Protein AF-A0A3A0F5I5-F1 (afdb_monomer)

Sequence (71 aa):
PCLRACPVGAYGGAGLDAAACVAHLATARGEACFDAACLARAACPVGAAHRYPRAAARFHLGAFFRAVREQ

Structure (mmCIF, N/CA/C/O backbone):
data_AF-A0A3A0F5I5-F1
#
_entry.id   AF-A0A3A0F5I5-F1
#
loop_
_atom_site.group_PDB
_atom_site.id
_atom_site.type_symbol
_atom_site.label_atom_id
_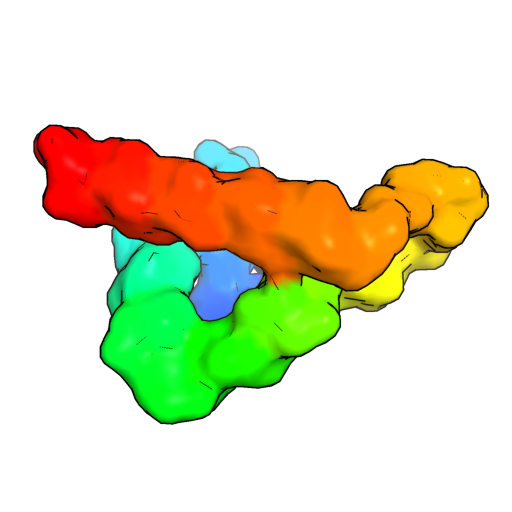atom_site.label_alt_id
_atom_site.label_comp_id
_atom_site.label_asym_id
_atom_site.label_entity_id
_atom_site.label_seq_id
_atom_site.pdbx_PDB_ins_code
_atom_site.Cartn_x
_atom_site.Cartn_y
_atom_site.Cartn_z
_atom_site.occupancy
_atom_site.B_iso_or_equiv
_atom_site.auth_seq_id
_atom_site.auth_comp_id
_atom_site.auth_asym_id
_atom_site.auth_atom_id
_atom_site.pdbx_PDB_model_num
ATOM 1 N N . PRO A 1 1 ? -6.218 3.542 -14.228 1.00 81.50 1 PRO A N 1
ATOM 2 C CA . PRO A 1 1 ? -6.382 2.073 -14.045 1.00 81.50 1 PRO A CA 1
ATOM 3 C C . PRO A 1 1 ? -5.807 1.579 -12.707 1.00 81.50 1 PRO A C 1
ATOM 5 O O . PRO A 1 1 ? -6.538 0.977 -11.935 1.00 81.50 1 PRO A O 1
ATOM 8 N N . CYS A 1 2 ? -4.544 1.887 -12.394 1.00 93.31 2 CYS A N 1
ATOM 9 C CA . CYS A 1 2 ? -3.866 1.402 -11.185 1.00 93.31 2 CYS A CA 1
ATOM 10 C C . CYS A 1 2 ? -4.430 1.944 -9.862 1.00 93.31 2 CYS A C 1
ATOM 12 O O . CYS A 1 2 ? -4.532 1.197 -8.899 1.00 93.31 2 CYS A O 1
ATOM 14 N N . LEU A 1 3 ? -4.892 3.197 -9.824 1.00 93.00 3 LEU A N 1
ATOM 15 C CA . LEU A 1 3 ? -5.535 3.775 -8.633 1.00 93.00 3 LEU A CA 1
ATOM 16 C C . LEU A 1 3 ? -6.796 3.003 -8.204 1.00 93.00 3 LEU A C 1
ATOM 18 O O . LEU A 1 3 ? -7.072 2.878 -7.015 1.00 93.00 3 LEU A O 1
ATOM 22 N N . ARG A 1 4 ? -7.516 2.410 -9.168 1.00 93.88 4 ARG A N 1
ATOM 23 C CA . ARG A 1 4 ? -8.706 1.581 -8.913 1.00 93.88 4 ARG A CA 1
ATOM 24 C C . ARG A 1 4 ? -8.377 0.207 -8.319 1.00 93.88 4 ARG A C 1
ATOM 26 O O . ARG A 1 4 ? -9.285 -0.467 -7.857 1.00 93.88 4 ARG A O 1
ATOM 33 N N . ALA A 1 5 ? -7.107 -0.206 -8.317 1.00 95.06 5 ALA A N 1
ATOM 34 C CA . ALA A 1 5 ? -6.672 -1.427 -7.637 1.00 95.06 5 ALA A CA 1
ATOM 35 C C . ALA A 1 5 ? -6.538 -1.240 -6.114 1.00 95.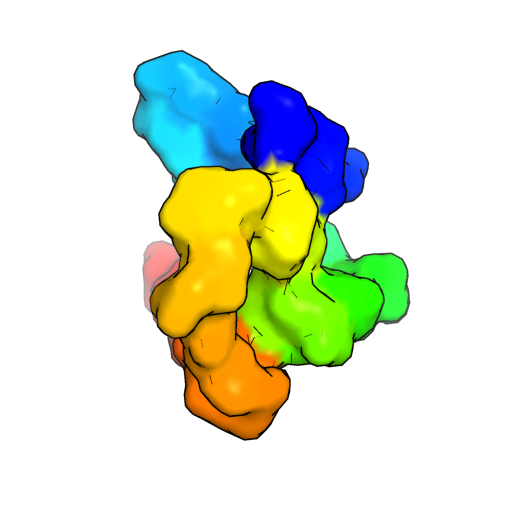06 5 ALA A C 1
ATOM 37 O O . ALA A 1 5 ? -6.279 -2.207 -5.401 1.00 95.06 5 ALA A O 1
ATOM 38 N N . CYS A 1 6 ? -6.696 -0.014 -5.597 1.00 96.75 6 CYS A N 1
ATOM 39 C CA . CYS A 1 6 ? -6.827 0.209 -4.163 1.00 96.75 6 CYS A CA 1
ATOM 40 C C . CYS A 1 6 ? -8.190 -0.327 -3.679 1.00 96.75 6 CYS A C 1
ATOM 42 O O . CYS A 1 6 ? -9.219 0.178 -4.131 1.00 96.75 6 CYS A O 1
ATOM 44 N N . PRO A 1 7 ? -8.228 -1.291 -2.740 1.00 96.25 7 PRO A N 1
ATOM 45 C CA . PRO A 1 7 ? -9.465 -1.964 -2.329 1.00 96.25 7 PRO A CA 1
ATOM 46 C C . PRO A 1 7 ? -10.454 -1.055 -1.588 1.00 96.25 7 PRO A C 1
ATOM 48 O O . PRO A 1 7 ? -11.635 -1.373 -1.514 1.00 96.25 7 PRO A O 1
ATOM 51 N N . VAL A 1 8 ? -9.980 0.070 -1.051 1.00 97.31 8 VAL A N 1
ATOM 52 C CA . VAL A 1 8 ? -10.814 1.071 -0.368 1.00 97.31 8 VAL A CA 1
ATOM 53 C C . VAL A 1 8 ? -10.958 2.364 -1.163 1.00 97.31 8 VAL A C 1
ATOM 55 O O . VAL A 1 8 ? -11.477 3.343 -0.646 1.00 97.31 8 VAL A O 1
ATOM 58 N N . GLY A 1 9 ? -10.480 2.393 -2.413 1.00 96.25 9 GLY A N 1
ATOM 59 C CA . GLY A 1 9 ? -10.598 3.579 -3.259 1.00 96.25 9 GLY A CA 1
ATOM 60 C C . GLY A 1 9 ? -9.924 4.826 -2.677 1.00 96.25 9 GLY A C 1
ATOM 61 O O . GLY A 1 9 ? -10.379 5.929 -2.946 1.00 96.25 9 GLY A O 1
ATOM 62 N N . ALA A 1 10 ? -8.836 4.671 -1.911 1.00 96.62 10 ALA A N 1
ATOM 63 C CA . ALA A 1 10 ? -8.201 5.773 -1.178 1.00 96.62 10 ALA A CA 1
ATOM 64 C C . ALA A 1 10 ? -7.596 6.874 -2.071 1.00 96.62 10 ALA A C 1
ATOM 66 O O . ALA A 1 10 ? -7.167 7.899 -1.563 1.00 96.62 10 ALA A O 1
ATOM 67 N N . TYR A 1 11 ? -7.514 6.681 -3.388 1.00 94.56 11 TYR A N 1
ATOM 68 C CA . TYR A 1 11 ? -6.973 7.679 -4.309 1.00 94.56 11 TYR A CA 1
ATOM 69 C C . TYR A 1 11 ? -8.105 8.433 -5.010 1.00 94.56 11 TYR A C 1
ATOM 71 O O . TYR A 1 11 ? -8.833 7.847 -5.815 1.00 94.56 11 TYR A O 1
ATOM 79 N N . GLY A 1 12 ? -8.200 9.738 -4.755 1.00 88.69 12 GLY A N 1
ATOM 80 C CA . GLY A 1 12 ? -9.178 10.641 -5.363 1.00 88.69 12 GLY A CA 1
ATOM 81 C C . GLY A 1 12 ? -8.554 11.941 -5.878 1.00 88.69 12 GLY A C 1
ATOM 82 O O . GLY A 1 12 ? -7.338 12.120 -5.857 1.00 88.69 12 GLY A O 1
ATOM 83 N N . GLY A 1 13 ? -9.396 12.874 -6.336 1.00 87.44 13 GLY A N 1
ATOM 84 C CA . GLY A 1 13 ? -8.949 14.167 -6.880 1.00 87.44 13 GLY A CA 1
ATOM 85 C C . GLY A 1 13 ? -8.221 15.068 -5.871 1.00 87.44 13 GLY A C 1
ATOM 86 O O . GLY A 1 13 ? -7.446 15.925 -6.277 1.00 87.44 13 GLY A O 1
ATOM 87 N N . ALA A 1 14 ? -8.425 14.839 -4.571 1.00 88.06 14 ALA A N 1
ATOM 88 C CA . ALA A 1 14 ? -7.747 15.545 -3.482 1.00 88.06 14 ALA A CA 1
ATOM 89 C C . ALA A 1 14 ? -6.456 14.848 -3.001 1.00 88.06 14 ALA A C 1
ATOM 91 O O . ALA A 1 14 ? -5.813 15.322 -2.069 1.00 88.06 14 ALA A O 1
ATOM 92 N N . GLY A 1 15 ? -6.071 13.723 -3.616 1.00 91.50 15 GLY A N 1
ATOM 93 C CA . GLY A 1 15 ? -4.906 12.933 -3.220 1.00 91.50 15 GLY A CA 1
ATOM 94 C C . GLY A 1 15 ? -5.272 11.612 -2.540 1.00 91.50 15 GLY A C 1
ATOM 95 O O . GLY A 1 15 ? -6.256 10.965 -2.903 1.00 91.50 15 GLY A O 1
ATOM 96 N N . LEU A 1 16 ? -4.418 11.180 -1.607 1.00 94.25 16 LEU A N 1
ATOM 97 C CA . LEU A 1 16 ? -4.578 9.938 -0.851 1.00 94.25 16 LEU A CA 1
ATOM 98 C C . LEU A 1 16 ? -5.374 10.196 0.435 1.00 94.25 16 LEU A C 1
ATOM 100 O O . LEU A 1 16 ? -4.907 10.924 1.307 1.00 94.25 16 LEU A O 1
ATOM 104 N N . ASP A 1 17 ? -6.508 9.520 0.591 1.00 96.94 17 ASP A N 1
ATOM 105 C CA . ASP A 1 17 ? -7.192 9.358 1.872 1.00 96.94 17 ASP A CA 1
ATOM 106 C C . ASP A 1 17 ? -6.374 8.410 2.764 1.00 96.94 17 ASP A C 1
ATOM 108 O O . ASP A 1 17 ? -6.498 7.178 2.731 1.00 96.94 17 ASP A O 1
ATOM 112 N N . ALA A 1 18 ? -5.455 9.007 3.523 1.00 96.12 18 ALA A N 1
ATOM 113 C CA . ALA A 1 18 ? -4.553 8.277 4.397 1.00 96.12 18 ALA A CA 1
ATOM 114 C C . ALA A 1 18 ? -5.308 7.565 5.528 1.00 96.12 18 ALA A C 1
ATOM 116 O O . ALA A 1 18 ? -4.922 6.451 5.884 1.00 96.12 18 ALA A O 1
ATOM 117 N N . ALA A 1 19 ? -6.402 8.151 6.028 1.00 96.06 19 ALA A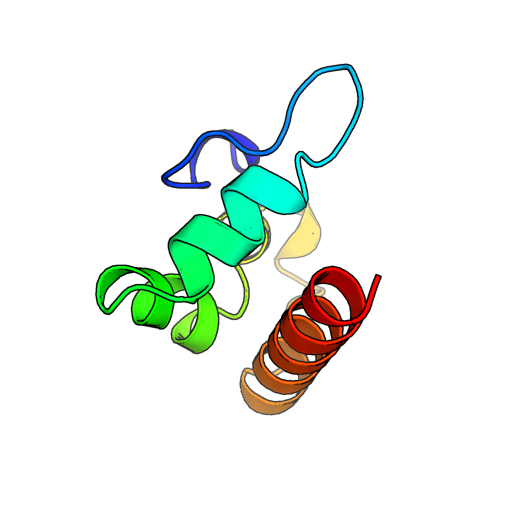 N 1
ATOM 118 C CA . ALA A 1 19 ? -7.213 7.582 7.099 1.00 96.06 19 ALA A CA 1
ATOM 119 C C . ALA A 1 19 ? -7.906 6.289 6.643 1.00 96.06 19 ALA A C 1
ATOM 121 O O . ALA A 1 19 ? -7.756 5.248 7.289 1.00 96.06 19 ALA A O 1
ATOM 122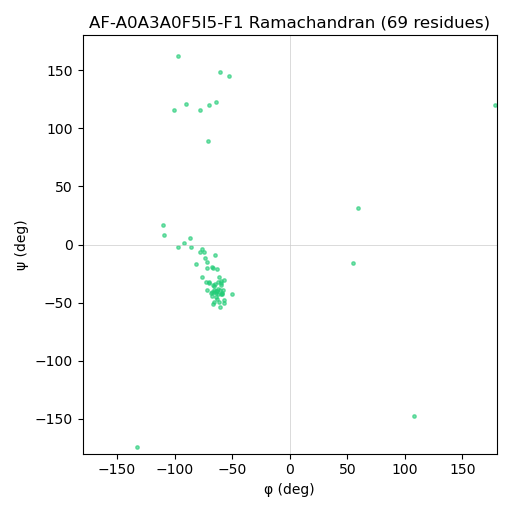 N N . ALA A 1 20 ? -8.579 6.309 5.487 1.00 96.88 20 ALA A N 1
ATOM 123 C CA . ALA A 1 20 ? -9.193 5.113 4.909 1.00 96.88 20 ALA A CA 1
ATOM 124 C C . ALA A 1 20 ? -8.147 4.035 4.574 1.00 96.88 20 ALA A C 1
ATOM 126 O O . ALA A 1 20 ? -8.373 2.842 4.802 1.00 96.88 20 ALA A O 1
ATOM 127 N N . CYS A 1 21 ? -6.976 4.448 4.074 1.00 97.56 21 CYS A N 1
ATOM 128 C CA . CYS A 1 21 ? -5.869 3.543 3.783 1.00 97.56 21 CYS A CA 1
ATOM 129 C C . CYS A 1 21 ? -5.382 2.815 5.046 1.00 97.56 21 CYS A C 1
ATOM 131 O O . CYS A 1 21 ? -5.357 1.582 5.068 1.00 97.56 21 CYS A O 1
ATOM 133 N N . VAL A 1 22 ? -5.034 3.537 6.118 1.00 97.44 22 VAL A N 1
ATOM 134 C CA . VAL A 1 22 ? -4.520 2.892 7.337 1.00 97.44 22 VAL A CA 1
ATOM 135 C C . VAL A 1 22 ? -5.581 2.098 8.086 1.00 97.44 22 VAL A C 1
ATOM 137 O O . VAL A 1 22 ? -5.255 1.047 8.635 1.00 97.44 22 VAL A O 1
ATOM 140 N N . ALA A 1 23 ? -6.848 2.520 8.047 1.00 97.56 23 ALA A N 1
ATOM 141 C CA . ALA A 1 23 ? -7.950 1.736 8.597 1.00 97.56 23 ALA A CA 1
ATOM 142 C C . ALA A 1 23 ? -8.039 0.356 7.923 1.00 97.56 23 ALA A C 1
ATOM 144 O O . ALA A 1 23 ? -8.187 -0.655 8.605 1.00 97.56 23 ALA A O 1
ATOM 145 N N . HIS A 1 24 ? -7.862 0.288 6.599 1.00 97.81 24 HIS A N 1
ATOM 146 C CA . HIS A 1 24 ? -7.803 -0.980 5.872 1.00 97.81 24 HIS A CA 1
ATOM 147 C C . HIS A 1 24 ? -6.556 -1.808 6.211 1.00 97.81 24 HIS A C 1
ATOM 149 O O . HIS A 1 24 ? -6.667 -3.017 6.430 1.00 97.81 24 HIS A O 1
ATOM 155 N N . LEU A 1 25 ? -5.381 -1.168 6.275 1.00 97.19 25 LEU A N 1
ATOM 156 C CA . LEU A 1 25 ? -4.109 -1.827 6.606 1.00 97.19 25 LEU A CA 1
ATOM 157 C C . LEU A 1 25 ? -4.110 -2.457 8.005 1.00 97.19 25 LEU A C 1
ATOM 159 O O . LEU A 1 25 ? -3.422 -3.448 8.215 1.00 97.19 25 LEU A O 1
ATOM 163 N N . ALA A 1 26 ? -4.895 -1.920 8.942 1.00 96.81 26 ALA A N 1
ATOM 164 C CA . ALA A 1 26 ? -5.051 -2.476 10.285 1.00 96.81 26 ALA A CA 1
ATOM 165 C C . ALA A 1 26 ? -5.921 -3.752 10.339 1.00 96.81 26 ALA A C 1
ATOM 167 O O . ALA A 1 26 ? -6.042 -4.366 11.398 1.00 96.81 26 ALA A O 1
ATOM 168 N N . THR A 1 27 ? -6.540 -4.158 9.227 1.00 97.19 27 THR A N 1
ATOM 169 C CA . THR A 1 27 ? -7.356 -5.380 9.141 1.00 97.19 27 THR A CA 1
ATOM 170 C C . THR A 1 27 ? -6.560 -6.553 8.573 1.00 97.19 27 THR A C 1
ATOM 172 O O . THR A 1 27 ? -5.586 -6.361 7.851 1.00 97.19 27 THR A O 1
ATOM 175 N N . ALA A 1 28 ? -7.046 -7.782 8.770 1.00 95.62 28 ALA A N 1
ATOM 176 C CA . ALA A 1 28 ? -6.457 -8.970 8.141 1.00 95.62 28 ALA A CA 1
ATOM 177 C C . ALA A 1 28 ? -6.416 -8.889 6.599 1.00 95.62 28 ALA A C 1
ATOM 179 O O . ALA A 1 28 ? -5.504 -9.417 5.969 1.00 95.62 28 ALA A O 1
ATOM 180 N N . ARG A 1 29 ? -7.376 -8.192 5.971 1.00 93.31 29 ARG A N 1
ATOM 181 C CA . ARG A 1 29 ? -7.398 -7.984 4.510 1.00 93.31 29 ARG A CA 1
ATOM 182 C C . ARG A 1 29 ? -6.309 -7.014 4.039 1.00 93.31 29 ARG A C 1
ATOM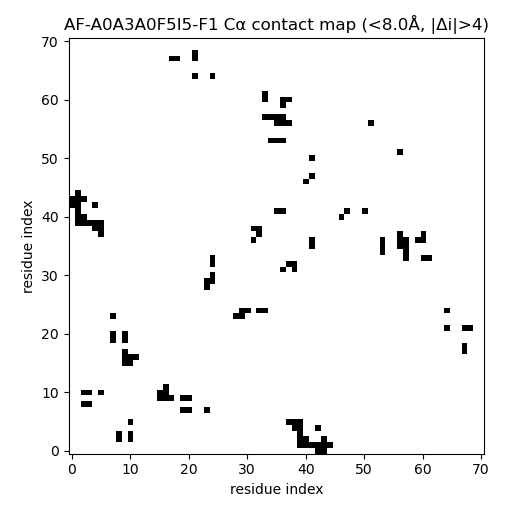 184 O O . ARG A 1 29 ? -5.942 -7.047 2.867 1.00 93.31 29 ARG A O 1
ATOM 191 N N . GLY A 1 30 ? -5.781 -6.193 4.945 1.00 94.25 30 GLY A N 1
ATOM 192 C CA . GLY A 1 30 ? -4.677 -5.276 4.692 1.00 94.25 30 GLY A CA 1
ATOM 193 C C . GLY A 1 30 ? -3.349 -5.974 4.396 1.00 94.25 30 GLY A C 1
ATOM 194 O O . GLY A 1 30 ? -2.493 -5.373 3.747 1.00 94.25 30 GLY A O 1
ATOM 195 N N . GLU A 1 31 ? -3.179 -7.246 4.778 1.00 93.25 31 GLU A N 1
ATOM 196 C CA . GLU A 1 31 ? -1.921 -7.975 4.551 1.00 93.25 31 GLU A CA 1
ATOM 197 C C . GLU A 1 31 ? -1.592 -8.116 3.059 1.00 93.25 31 GLU A C 1
ATOM 199 O O . GLU A 1 31 ? -0.436 -7.984 2.666 1.00 93.25 31 GLU A O 1
ATOM 204 N N . ALA A 1 32 ? -2.605 -8.227 2.193 1.00 93.19 32 ALA A N 1
ATOM 205 C CA . ALA A 1 32 ? -2.405 -8.225 0.742 1.00 93.19 32 ALA A CA 1
ATOM 206 C C . ALA A 1 32 ? -1.737 -6.927 0.241 1.00 93.19 32 ALA A C 1
ATOM 208 O O . ALA A 1 32 ? -0.939 -6.948 -0.701 1.00 93.19 32 ALA A O 1
ATOM 209 N N . CYS A 1 33 ? -2.023 -5.790 0.885 1.00 95.38 33 CYS A N 1
ATOM 210 C CA . CYS A 1 33 ? -1.341 -4.532 0.605 1.00 95.38 33 CYS A CA 1
ATOM 211 C C . CYS A 1 33 ? 0.095 -4.526 1.132 1.00 95.38 33 CYS A C 1
ATOM 213 O O . CYS A 1 33 ? 0.934 -3.919 0.478 1.00 95.38 33 CYS A O 1
ATOM 215 N N . PHE A 1 34 ? 0.406 -5.201 2.243 1.00 92.69 34 PHE A N 1
ATOM 216 C CA . PHE A 1 34 ? 1.782 -5.350 2.732 1.00 92.69 34 PHE A CA 1
ATOM 217 C C . PHE A 1 34 ? 2.620 -6.303 1.877 1.00 92.69 34 PHE A C 1
ATOM 219 O O . PHE A 1 34 ? 3.771 -5.986 1.572 1.00 92.69 34 PHE A O 1
ATOM 226 N N . ASP A 1 35 ? 2.045 -7.407 1.407 1.00 89.19 35 ASP A N 1
ATOM 227 C CA . ASP A 1 35 ? 2.723 -8.364 0.527 1.00 89.19 35 ASP A CA 1
ATOM 228 C C . ASP A 1 35 ? 3.049 -7.767 -0.839 1.00 89.19 35 ASP A C 1
ATOM 230 O O . ASP A 1 35 ? 4.142 -7.977 -1.377 1.00 89.19 35 ASP A O 1
ATOM 234 N N . ALA A 1 36 ? 2.117 -6.989 -1.390 1.00 85.69 36 ALA A N 1
ATOM 235 C CA . ALA A 1 36 ? 2.328 -6.214 -2.607 1.00 85.69 36 ALA A CA 1
ATOM 236 C C . ALA A 1 36 ? 2.975 -4.842 -2.343 1.00 85.69 36 ALA A C 1
ATOM 238 O O . ALA A 1 36 ? 3.197 -4.090 -3.293 1.00 85.69 36 ALA A O 1
ATOM 239 N N . ALA A 1 37 ? 3.222 -4.490 -1.074 1.00 84.12 37 ALA A N 1
ATOM 240 C CA . ALA A 1 37 ? 3.629 -3.180 -0.550 1.00 84.12 37 ALA A CA 1
ATOM 241 C C . ALA A 1 37 ? 2.746 -1.957 -0.892 1.00 84.12 37 ALA A C 1
ATOM 243 O O . ALA A 1 37 ? 2.888 -0.901 -0.287 1.00 84.12 37 ALA A O 1
ATOM 244 N N . CYS A 1 38 ? 1.863 -2.064 -1.879 1.00 93.19 38 CYS A N 1
ATOM 245 C CA . CYS A 1 38 ? 0.654 -1.281 -2.115 1.00 93.19 38 CYS A CA 1
ATOM 246 C C . CYS A 1 38 ? 0.058 -1.815 -3.423 1.00 93.19 38 CYS A C 1
ATOM 248 O O . CYS A 1 38 ? 0.705 -1.730 -4.471 1.00 93.19 38 CYS A O 1
ATOM 250 N N . LEU A 1 39 ? -1.176 -2.329 -3.396 1.00 94.25 39 LEU A N 1
ATOM 251 C CA . LEU A 1 39 ? -1.810 -2.916 -4.586 1.00 94.25 39 LEU A CA 1
ATOM 252 C C . LEU A 1 39 ? -1.935 -1.915 -5.747 1.00 94.25 39 LEU A C 1
ATOM 254 O O . LEU A 1 39 ? -1.728 -2.282 -6.903 1.00 94.25 39 LEU A O 1
ATOM 258 N N . ALA A 1 40 ? -2.170 -0.631 -5.453 1.00 94.56 40 ALA A N 1
ATOM 259 C CA . ALA A 1 40 ? -2.223 0.409 -6.479 1.00 94.56 40 ALA A CA 1
ATOM 260 C C . ALA A 1 40 ? -0.856 0.657 -7.142 1.00 94.56 40 ALA A C 1
ATOM 262 O O . ALA A 1 40 ? -0.782 0.791 -8.365 1.00 94.56 40 ALA A O 1
ATOM 263 N N . ARG A 1 41 ? 0.244 0.672 -6.370 1.00 92.56 41 ARG A N 1
ATOM 264 C CA . ARG A 1 41 ? 1.599 0.811 -6.939 1.00 92.56 41 ARG A CA 1
ATOM 265 C C . ARG A 1 41 ? 1.990 -0.429 -7.738 1.00 92.56 41 ARG A C 1
ATOM 267 O O . ARG A 1 41 ? 2.519 -0.290 -8.838 1.00 92.56 41 ARG A O 1
ATOM 274 N N . ALA A 1 42 ? 1.678 -1.623 -7.232 1.00 91.56 42 ALA A N 1
ATOM 275 C CA . ALA A 1 42 ? 1.937 -2.880 -7.930 1.00 91.56 42 ALA A CA 1
ATOM 276 C C . ALA A 1 42 ? 1.203 -2.954 -9.284 1.00 91.56 42 ALA A C 1
ATOM 278 O O . ALA A 1 42 ? 1.790 -3.383 -10.279 1.00 91.56 42 ALA A O 1
ATOM 279 N N . ALA A 1 43 ? -0.037 -2.462 -9.351 1.00 93.50 43 ALA A N 1
ATOM 280 C CA . ALA A 1 43 ? -0.854 -2.437 -10.565 1.00 93.50 43 ALA A CA 1
ATOM 281 C C . ALA A 1 43 ? -0.470 -1.339 -11.581 1.00 93.50 43 ALA A C 1
ATOM 283 O O . ALA A 1 43 ? -1.078 -1.261 -12.648 1.00 93.50 43 ALA A O 1
ATOM 284 N N . CYS A 1 44 ? 0.489 -0.456 -11.278 1.00 93.00 44 CYS A N 1
ATOM 285 C CA . CYS A 1 44 ? 0.851 0.648 -12.168 1.00 93.00 44 CYS A CA 1
ATOM 286 C C . CYS A 1 44 ? 1.736 0.179 -13.339 1.00 93.00 44 CYS A C 1
ATOM 288 O O . CYS A 1 44 ? 2.877 -0.216 -13.093 1.00 93.00 44 CYS A O 1
ATOM 290 N N . PRO A 1 45 ? 1.274 0.265 -14.608 1.00 92.25 45 PRO A N 1
ATOM 291 C CA . PRO A 1 45 ? 2.088 -0.134 -15.758 1.00 92.25 45 PRO A CA 1
ATOM 292 C C . PRO A 1 45 ? 3.2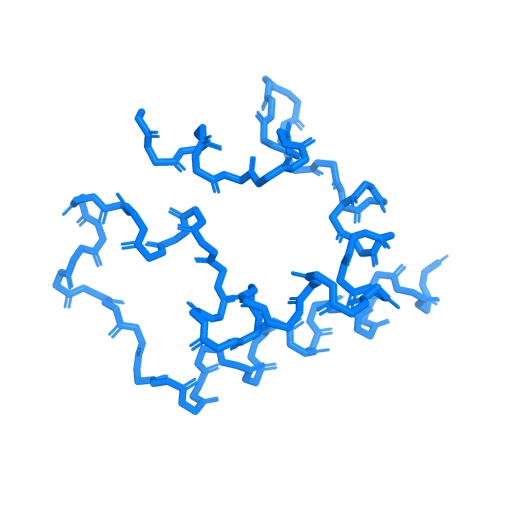47 0.840 -16.008 1.00 92.25 45 PRO A C 1
ATOM 294 O O . PRO A 1 45 ? 4.334 0.416 -16.380 1.00 92.25 45 PRO A O 1
ATOM 297 N N . VAL A 1 46 ? 3.049 2.134 -15.727 1.00 93.88 46 VAL A N 1
ATOM 298 C CA . VAL A 1 46 ? 4.076 3.178 -15.901 1.00 93.88 46 VAL A CA 1
ATOM 299 C C . VAL A 1 46 ? 5.251 2.973 -14.939 1.00 93.88 46 VAL A C 1
ATOM 301 O O . VAL A 1 46 ? 6.401 3.192 -15.295 1.00 93.88 46 VAL A O 1
ATOM 304 N N . GLY A 1 47 ? 4.975 2.508 -13.718 1.00 90.31 47 GLY A N 1
ATOM 305 C CA . GLY A 1 47 ? 5.994 2.263 -12.697 1.00 90.31 47 GLY A 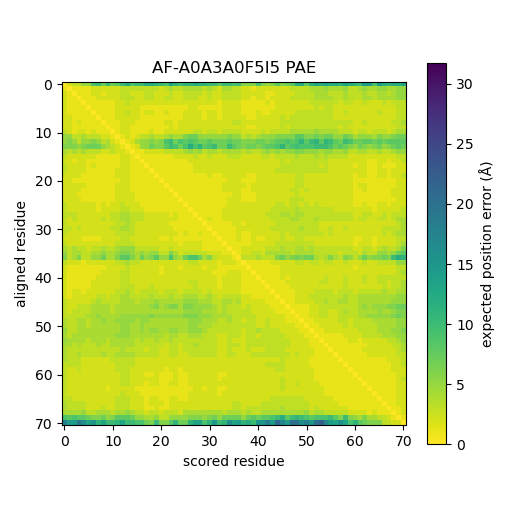CA 1
ATOM 306 C C . GLY A 1 47 ? 6.644 0.881 -12.764 1.00 90.31 47 GLY A C 1
ATOM 307 O O . GLY A 1 47 ? 7.394 0.544 -11.852 1.00 90.31 47 GLY A O 1
ATOM 308 N N . ALA A 1 48 ? 6.350 0.059 -13.780 1.00 90.69 48 ALA A N 1
ATOM 309 C CA . ALA A 1 48 ? 6.752 -1.349 -13.808 1.00 90.69 48 ALA A CA 1
ATOM 310 C C . ALA A 1 48 ? 8.276 -1.544 -13.719 1.00 90.69 48 ALA A C 1
ATOM 312 O O . ALA A 1 48 ? 8.732 -2.381 -12.941 1.00 90.69 48 ALA A O 1
ATOM 313 N N . ALA A 1 49 ? 9.052 -0.729 -14.441 1.00 93.38 49 ALA A N 1
ATOM 314 C CA . ALA A 1 49 ? 10.518 -0.757 -14.414 1.00 93.38 49 ALA A CA 1
ATOM 315 C C . ALA A 1 49 ? 11.127 -0.202 -13.109 1.00 93.38 49 ALA A C 1
ATOM 317 O O . ALA A 1 49 ? 12.297 -0.431 -12.826 1.00 93.38 49 ALA A O 1
ATOM 318 N N . HIS A 1 50 ? 10.334 0.506 -12.298 1.00 90.38 50 HIS A N 1
ATOM 319 C CA . HIS A 1 50 ? 10.765 1.165 -11.060 1.00 90.38 50 HIS A CA 1
ATOM 320 C C . HIS A 1 50 ? 10.197 0.494 -9.804 1.00 90.38 50 HIS A C 1
ATOM 322 O O . HIS A 1 50 ? 10.159 1.093 -8.727 1.00 90.38 50 HIS A O 1
ATOM 328 N N . ARG A 1 51 ? 9.700 -0.742 -9.926 1.00 89.31 51 ARG A N 1
ATOM 329 C CA . ARG A 1 51 ? 9.167 -1.482 -8.783 1.00 89.31 51 ARG A CA 1
ATOM 330 C C . ARG A 1 51 ? 10.285 -1.746 -7.783 1.00 89.31 51 ARG A C 1
ATOM 332 O O . ARG A 1 51 ? 11.287 -2.378 -8.106 1.00 89.31 51 ARG A O 1
ATOM 339 N N . TYR A 1 52 ? 10.082 -1.289 -6.553 1.00 87.19 52 TYR A N 1
ATOM 340 C CA . TYR A 1 52 ? 10.981 -1.623 -5.459 1.00 87.19 52 TYR A CA 1
ATOM 341 C C . TYR A 1 52 ? 11.023 -3.141 -5.229 1.00 87.19 52 TYR A C 1
ATOM 343 O O . TYR A 1 52 ? 9.994 -3.812 -5.375 1.00 87.19 52 TYR A O 1
ATOM 351 N N . PRO A 1 53 ? 12.166 -3.682 -4.773 1.00 90.50 53 PRO A N 1
ATOM 352 C CA . PRO A 1 53 ? 12.202 -5.005 -4.168 1.00 90.50 53 PRO A CA 1
ATOM 353 C C . PRO A 1 53 ? 11.172 -5.104 -3.037 1.00 90.50 53 PRO A C 1
ATOM 355 O O . PRO A 1 53 ? 10.963 -4.136 -2.298 1.00 90.50 53 PRO A O 1
ATOM 358 N N . ARG A 1 54 ? 10.556 -6.281 -2.864 1.00 88.19 54 ARG A N 1
ATOM 359 C CA . ARG A 1 54 ? 9.472 -6.494 -1.883 1.00 88.19 54 ARG A CA 1
ATOM 360 C C . ARG A 1 54 ? 9.818 -5.987 -0.481 1.00 88.19 54 ARG A C 1
ATOM 362 O O . ARG A 1 54 ? 8.985 -5.342 0.143 1.00 88.19 54 ARG A O 1
ATOM 369 N N . ALA A 1 55 ? 11.044 -6.226 -0.014 1.00 90.94 55 ALA A N 1
ATOM 370 C CA . ALA A 1 55 ? 11.491 -5.797 1.311 1.00 90.94 55 ALA A CA 1
ATOM 371 C C . ALA A 1 55 ? 11.463 -4.267 1.483 1.00 90.94 55 ALA A C 1
ATOM 373 O O . ALA A 1 55 ? 10.877 -3.768 2.441 1.00 90.94 55 ALA A O 1
ATOM 374 N N . ALA A 1 56 ? 12.029 -3.517 0.530 1.00 91.81 56 ALA A N 1
ATOM 375 C CA . ALA A 1 56 ? 12.030 -2.052 0.566 1.00 91.81 56 ALA A CA 1
ATOM 376 C C . ALA A 1 56 ? 10.605 -1.492 0.466 1.00 91.81 56 ALA A C 1
ATOM 378 O O . ALA A 1 56 ? 10.213 -0.587 1.199 1.00 91.81 56 ALA A O 1
ATOM 379 N N . ALA A 1 57 ? 9.794 -2.083 -0.406 1.00 90.56 57 ALA A N 1
ATOM 380 C CA . ALA A 1 57 ? 8.416 -1.678 -0.593 1.00 90.56 57 ALA A CA 1
ATOM 381 C C . ALA A 1 57 ? 7.585 -1.887 0.697 1.00 90.56 57 ALA A C 1
ATOM 383 O O . ALA A 1 57 ? 6.893 -0.966 1.141 1.00 90.56 57 ALA A O 1
ATOM 384 N N . ARG A 1 58 ? 7.704 -3.061 1.341 1.00 93.38 58 ARG A N 1
ATOM 385 C CA . ARG A 1 58 ? 7.030 -3.384 2.612 1.00 93.38 58 ARG A CA 1
ATOM 386 C C . ARG A 1 58 ? 7.509 -2.476 3.743 1.00 93.38 58 ARG A C 1
ATOM 388 O O . ARG A 1 58 ? 6.689 -2.007 4.531 1.00 93.38 58 ARG A O 1
ATOM 395 N N . PHE A 1 59 ? 8.808 -2.174 3.789 1.00 94.31 59 PHE A N 1
ATOM 396 C CA . PHE A 1 59 ? 9.368 -1.203 4.728 1.00 94.31 59 PHE A CA 1
ATOM 397 C C . PHE A 1 59 ? 8.698 0.170 4.585 1.00 94.31 59 PHE A C 1
ATOM 399 O O . PHE A 1 59 ? 8.219 0.718 5.577 1.00 94.31 59 PHE A O 1
ATOM 406 N N . HIS A 1 60 ? 8.599 0.701 3.362 1.00 94.31 60 HIS A N 1
ATOM 407 C CA . HIS A 1 60 ? 7.979 2.004 3.122 1.00 94.31 60 HIS A CA 1
ATOM 408 C C . HIS A 1 60 ? 6.497 2.036 3.506 1.00 94.31 60 HIS A C 1
ATOM 410 O O . HIS A 1 60 ? 6.064 2.995 4.141 1.00 94.31 60 HIS A O 1
ATOM 416 N N . LEU A 1 61 ? 5.723 0.995 3.177 1.00 95.81 61 LEU A N 1
ATOM 417 C CA . LEU A 1 61 ? 4.315 0.933 3.579 1.00 95.81 61 LEU A CA 1
ATOM 418 C C . LEU A 1 61 ? 4.158 0.833 5.100 1.00 95.81 61 LEU A C 1
ATOM 420 O O . LEU A 1 61 ? 3.290 1.486 5.670 1.00 95.81 61 LEU A O 1
ATOM 424 N N . GLY A 1 62 ? 5.019 0.062 5.770 1.00 96.00 62 GLY A N 1
ATOM 425 C CA . GLY A 1 62 ? 5.040 -0.020 7.231 1.00 96.00 62 GLY A CA 1
ATOM 426 C C . GLY A 1 62 ? 5.406 1.310 7.892 1.00 96.00 62 GLY A C 1
ATOM 427 O O . GLY A 1 62 ? 4.798 1.680 8.893 1.00 96.00 62 GLY A O 1
ATOM 428 N N . ALA A 1 63 ? 6.365 2.047 7.326 1.00 96.38 63 ALA A N 1
ATOM 429 C CA . ALA A 1 63 ? 6.716 3.388 7.788 1.00 96.38 63 ALA A CA 1
ATOM 430 C C . ALA A 1 63 ? 5.548 4.370 7.614 1.00 96.38 63 ALA A C 1
ATOM 432 O O . ALA A 1 63 ? 5.213 5.073 8.560 1.00 96.38 63 ALA A O 1
ATOM 433 N N . PHE A 1 64 ? 4.882 4.355 6.454 1.00 96.00 64 PHE A N 1
ATOM 434 C CA . PHE A 1 64 ? 3.662 5.129 6.214 1.00 96.00 64 PHE A CA 1
ATOM 435 C C . PHE A 1 64 ? 2.556 4.787 7.224 1.00 96.00 64 PHE A C 1
ATOM 437 O O . PHE A 1 64 ? 1.976 5.686 7.825 1.00 96.00 64 PHE A O 1
ATOM 444 N N . PHE A 1 65 ? 2.296 3.496 7.451 1.00 96.94 65 PHE A N 1
ATOM 445 C CA . PHE A 1 65 ? 1.261 3.035 8.376 1.00 96.94 65 PHE A CA 1
ATOM 446 C C . PHE A 1 65 ? 1.490 3.530 9.808 1.00 96.94 65 PHE A C 1
ATOM 448 O O . PHE A 1 65 ? 0.543 3.972 10.450 1.00 96.94 65 PHE A O 1
ATOM 455 N N . ARG A 1 66 ? 2.736 3.492 10.299 1.00 96.94 66 ARG A N 1
ATOM 456 C CA . ARG A 1 66 ? 3.085 4.051 11.614 1.00 96.94 66 ARG A CA 1
ATOM 457 C C . ARG A 1 66 ? 2.930 5.568 11.635 1.00 96.94 6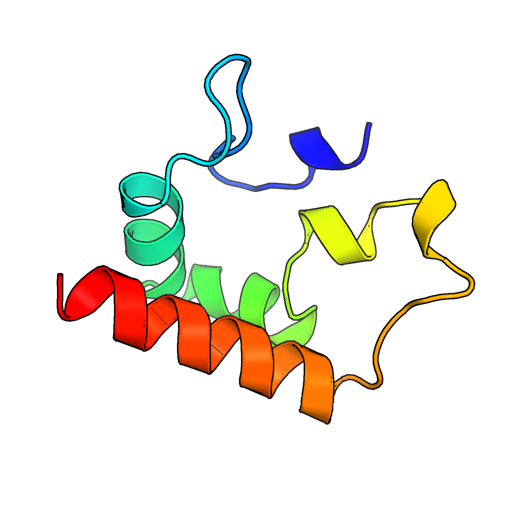6 ARG A C 1
ATOM 459 O O . ARG A 1 66 ? 2.197 6.081 12.468 1.00 96.94 66 ARG A O 1
ATOM 466 N N . ALA A 1 67 ? 3.524 6.258 10.660 1.00 96.75 67 ALA A N 1
ATOM 467 C CA . ALA A 1 67 ? 3.522 7.716 10.604 1.00 96.75 67 ALA A CA 1
ATOM 468 C C . ALA A 1 67 ? 2.110 8.314 10.587 1.00 96.75 67 ALA A C 1
ATOM 470 O O . ALA A 1 67 ? 1.885 9.333 11.219 1.00 96.75 67 ALA A O 1
ATOM 471 N N . VAL A 1 68 ? 1.159 7.708 9.872 1.00 95.75 68 VAL A N 1
ATOM 472 C CA . VAL A 1 68 ? -0.228 8.207 9.811 1.00 95.75 68 VAL A CA 1
ATOM 473 C C . VAL A 1 68 ? -1.016 7.883 11.082 1.00 95.75 68 VAL A C 1
ATOM 475 O O . VAL A 1 68 ? -1.944 8.605 11.413 1.00 95.75 68 VAL A O 1
ATOM 478 N N . ARG A 1 69 ? -0.674 6.809 11.801 1.00 92.25 69 ARG A N 1
ATOM 479 C CA . ARG A 1 69 ? -1.346 6.443 13.060 1.00 92.25 69 ARG A CA 1
ATOM 480 C C . ARG A 1 69 ? -0.841 7.213 14.279 1.00 92.25 69 ARG A C 1
ATOM 482 O O . ARG A 1 69 ? -1.492 7.168 15.317 1.00 92.25 69 ARG A O 1
ATOM 489 N N . GLU A 1 70 ? 0.326 7.832 14.163 1.00 88.69 70 GLU A N 1
ATOM 490 C CA . GLU A 1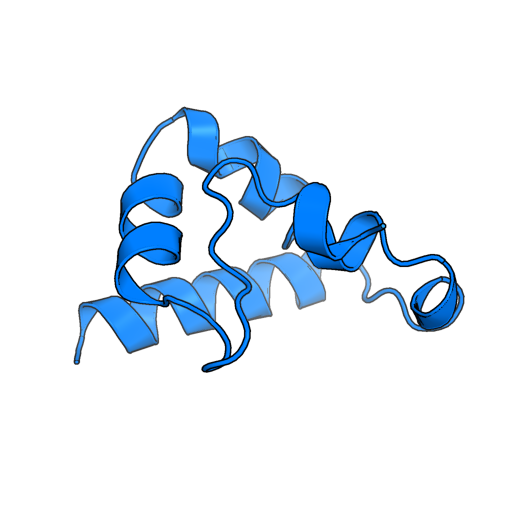 70 ? 0.958 8.659 15.197 1.00 88.69 70 GLU A CA 1
ATOM 491 C C . GLU A 1 70 ? 0.683 10.164 14.999 1.00 88.69 70 GLU A C 1
ATOM 493 O O . GLU A 1 70 ? 1.125 10.971 15.815 1.00 88.69 70 GLU A O 1
ATOM 498 N N . GLN A 1 71 ? -0.030 10.529 13.926 1.00 70.44 71 GLN A N 1
ATOM 499 C CA . GLN A 1 71 ? -0.545 11.877 13.643 1.00 70.44 71 GLN A CA 1
ATOM 500 C C . GLN A 1 71 ? -1.934 12.065 14.252 1.00 70.44 71 GLN A C 1
ATOM 502 O O . GLN A 1 71 ? -2.205 13.198 14.707 1.00 70.44 71 GLN A O 1
#

Radius of gyration: 11.63 Å; Cα contacts (8 Å, |Δi|>4): 71; chains: 1; bounding box: 23×24×31 Å

Secondary structure (DSSP, 8-state):
-GGGGSTT--EETTEE-HHHHHHHHTSGGGHHHHHTS-HHHHT-STTGGGPPPHHHHHHHHHHHHHHHH--

Mean predicted aligned error: 2.76 Å

Solvent-accessible surface area (backbone atoms only — not comparable to full-atom values): 4081 Å² total; per-residue (Å²): 117,23,55,72,52,30,93,80,53,33,59,55,99,93,41,72,42,59,65,63,45,43,60,44,51,75,37,86,77,19,48,61,31,46,73,51,29,30,42,27,64,66,55,26,76,91,45,57,93,69,62,65,58,63,67,62,31,27,51,51,40,51,51,50,48,50,57,65,74,76,106

pLDDT: mean 93.02, std 4.39, range [70.44, 97.81]

Foldseek 3Di:
DLCVQQPQSQQDPVGGPLVSLLVCCPDPNVVVCLQCLHSSCNPDPVCPVVDDDSVVSSVVSVVSSVVSVVD